Protein AF-A0A9E4EP56-F1 (afdb_monomer)

pLDDT: mean 74.59, std 18.23, range [31.84, 92.69]

Secondary structure (DSSP, 8-state):
------EEE-S---TTSTT-SS-EEE------SS--EEEEEEEEE-SS--SSS--TT-TTSHHHHT--HHHHHHS---HHHHHHHHHTT----HHHHHHHHHHHHS--HHHHTTTTS-EEEEEEEEEEEEETTEEEEEEEEEEESS---

Mean predicted aligned error: 12.32 Å

Solvent-accessible surface area (backbone atoms only — not comparable to full-atom values): 9372 Å² total; per-residue (Å²): 142,70,90,62,42,81,45,71,47,73,80,88,82,64,91,90,61,76,94,68,90,61,61,51,77,48,73,59,76,65,90,74,82,86,51,76,46,75,53,74,48,74,49,77,44,76,48,46,79,94,68,84,78,78,63,95,63,36,71,86,34,61,75,58,70,68,54,45,67,68,48,37,73,74,41,83,82,45,66,79,55,42,48,53,40,40,75,72,73,45,77,69,41,45,69,51,49,44,52,52,50,49,62,74,57,51,56,57,70,52,71,60,41,40,43,76,35,56,25,42,41,37,40,36,36,40,36,29,59,83,48,101,88,40,72,47,78,50,74,52,77,46,79,43,60,66,70,87,129

Structure (mmCIF, N/CA/C/O backbone):
data_AF-A0A9E4EP56-F1
#
_entry.id   AF-A0A9E4EP56-F1
#
loop_
_atom_site.group_PDB
_atom_site.id
_atom_site.type_symbol
_atom_site.label_atom_id
_atom_site.label_alt_id
_atom_site.label_comp_id
_atom_site.label_asym_id
_atom_site.label_entity_id
_atom_site.label_seq_id
_atom_site.pdbx_PDB_ins_code
_atom_site.Cartn_x
_atom_site.Cartn_y
_atom_site.Cartn_z
_atom_site.occupancy
_atom_site.B_iso_or_equiv
_atom_site.auth_seq_id
_atom_site.auth_comp_id
_atom_site.auth_asym_id
_atom_site.auth_atom_id
_atom_site.pdbx_PDB_model_num
ATOM 1 N N . SER A 1 1 ? -24.582 17.334 25.644 1.00 36.31 1 SER A N 1
ATOM 2 C CA . SER A 1 1 ? -24.321 17.441 24.200 1.00 36.31 1 SER A CA 1
ATOM 3 C C . SER A 1 1 ? -23.271 16.403 23.885 1.00 36.31 1 SER A C 1
ATOM 5 O O . SER A 1 1 ? -22.142 16.579 24.317 1.00 36.31 1 SER A O 1
ATOM 7 N N . ALA A 1 2 ? -23.679 15.251 23.358 1.00 35.38 2 ALA A N 1
ATOM 8 C CA . ALA A 1 2 ? -22.873 14.035 23.392 1.00 35.38 2 ALA A CA 1
ATOM 9 C C . ALA A 1 2 ? -22.907 13.380 22.013 1.00 35.38 2 ALA A C 1
ATOM 11 O O . ALA A 1 2 ? -23.951 12.901 21.569 1.00 35.38 2 ALA A O 1
ATOM 12 N N . ILE A 1 3 ? -21.770 13.444 21.324 1.00 31.84 3 ILE A N 1
ATOM 13 C CA . ILE A 1 3 ? -21.491 12.611 20.157 1.00 31.84 3 ILE A CA 1
ATOM 14 C C . ILE A 1 3 ? -21.524 11.168 20.657 1.00 31.84 3 ILE A C 1
ATOM 16 O O . ILE A 1 3 ? -20.898 10.847 21.661 1.00 31.84 3 ILE A O 1
ATOM 20 N N . GLN A 1 4 ? -22.331 10.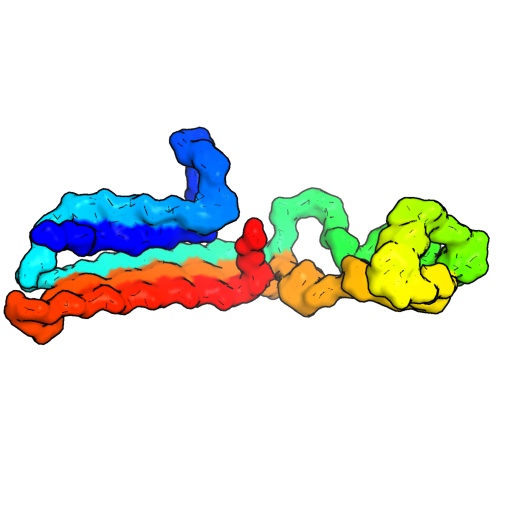342 20.010 1.00 47.00 4 GLN A N 1
ATOM 21 C CA . GLN A 1 4 ? -22.687 9.024 20.515 1.00 47.00 4 GLN A CA 1
ATOM 22 C C . GLN A 1 4 ? -21.838 7.902 19.911 1.00 47.00 4 GLN A C 1
ATOM 24 O O . GLN A 1 4 ? -21.507 6.951 20.606 1.00 47.00 4 GLN A O 1
ATOM 29 N N . GLU A 1 5 ? -21.522 7.981 18.624 1.00 41.25 5 GLU A N 1
ATOM 30 C CA . GLU A 1 5 ? -20.749 6.961 17.925 1.00 41.25 5 GLU A CA 1
ATOM 31 C C . GLU A 1 5 ? -20.082 7.628 16.722 1.00 41.25 5 GLU A C 1
ATOM 33 O O . GLU A 1 5 ? -20.711 8.425 16.022 1.00 41.25 5 GLU A O 1
ATOM 38 N N . MET A 1 6 ? -18.791 7.359 16.539 1.00 40.25 6 MET A N 1
ATOM 39 C CA . MET A 1 6 ? -18.032 7.704 15.343 1.00 40.25 6 MET A CA 1
ATOM 40 C C . MET A 1 6 ? -17.792 6.386 14.612 1.00 40.25 6 MET A C 1
ATOM 42 O O . MET A 1 6 ? -16.860 5.659 14.946 1.00 40.25 6 MET A O 1
ATOM 46 N N . GLU A 1 7 ? -18.654 6.043 13.656 1.00 41.47 7 GLU A N 1
ATOM 47 C CA . GLU A 1 7 ? -18.398 4.900 12.781 1.00 41.47 7 GLU A CA 1
ATOM 48 C C . GLU A 1 7 ? -17.527 5.389 11.624 1.00 41.47 7 GLU A C 1
ATOM 50 O O . GLU A 1 7 ? -17.990 6.147 10.771 1.00 41.47 7 GLU A O 1
ATOM 55 N N . VAL A 1 8 ? -16.249 5.002 11.635 1.00 43.06 8 VAL A N 1
ATOM 56 C CA . VAL A 1 8 ? -15.339 5.197 10.504 1.00 43.06 8 VAL A CA 1
ATOM 57 C C . VAL A 1 8 ? -15.476 3.973 9.617 1.00 43.06 8 VAL A C 1
ATOM 59 O O . VAL A 1 8 ? -14.801 2.965 9.810 1.00 43.06 8 VAL A O 1
ATOM 62 N N . LEU A 1 9 ? -16.366 4.051 8.634 1.00 44.44 9 LEU A N 1
ATOM 63 C CA . LEU A 1 9 ? -16.328 3.093 7.542 1.00 44.44 9 LEU A CA 1
ATOM 64 C C . LEU A 1 9 ? -15.059 3.404 6.735 1.00 44.44 9 LEU A C 1
ATOM 66 O O . LEU A 1 9 ? -14.769 4.565 6.460 1.00 44.44 9 LEU A O 1
ATOM 70 N N . SER A 1 10 ? -14.267 2.388 6.398 1.00 43.94 10 SER A N 1
ATOM 71 C CA . SER A 1 10 ? -13.002 2.550 5.656 1.00 43.94 10 SER A CA 1
ATOM 72 C C . SER A 1 10 ? -12.945 1.682 4.391 1.00 43.94 10 SER A C 1
ATOM 74 O O . SER A 1 10 ? -11.873 1.340 3.904 1.00 43.94 10 SER A O 1
ATOM 76 N N . GLY A 1 11 ? -14.119 1.284 3.870 1.00 37.12 11 GLY A N 1
ATOM 77 C CA . GLY A 1 11 ? -14.235 0.568 2.596 1.00 37.12 11 GLY A CA 1
ATOM 78 C C . GLY A 1 11 ? -15.546 -0.207 2.384 1.00 37.12 11 GLY A C 1
ATOM 79 O O . GLY A 1 11 ? -16.090 -0.826 3.311 1.00 37.12 11 GLY A O 1
ATOM 80 N N . GLY A 1 12 ? -16.007 -0.227 1.124 1.00 42.56 12 GLY A N 1
ATOM 81 C CA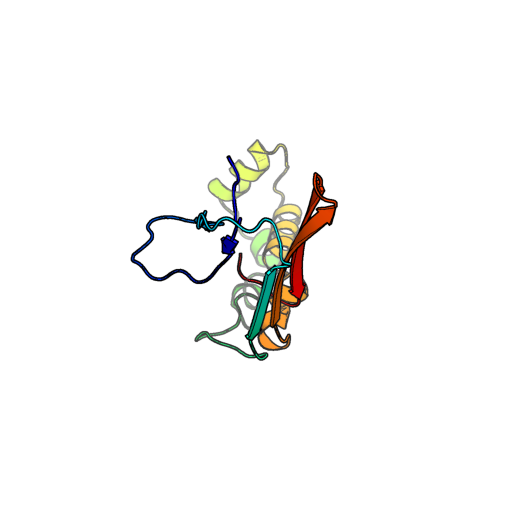 . GLY A 1 12 ? -17.153 -1.011 0.634 1.00 42.56 12 GLY A CA 1
ATOM 82 C C . GLY A 1 12 ? -18.491 -0.263 0.608 1.00 42.56 12 GLY A C 1
ATOM 83 O O . GLY A 1 12 ? -19.451 -0.737 1.211 1.00 42.56 12 GLY A O 1
ATOM 84 N N . TYR A 1 13 ? -18.560 0.882 -0.076 1.00 43.88 13 TYR A N 1
ATOM 85 C CA . TYR A 1 13 ? -19.778 1.695 -0.195 1.00 43.88 13 TYR A CA 1
ATOM 86 C C . TYR A 1 13 ? -20.586 1.360 -1.456 1.00 43.88 13 TYR A C 1
ATOM 88 O O . TYR A 1 13 ? -20.015 1.167 -2.528 1.00 43.88 13 TYR A O 1
ATOM 96 N N . ASN A 1 14 ? -21.917 1.317 -1.330 1.00 39.38 14 ASN A N 1
ATOM 97 C CA . ASN A 1 14 ? -22.845 1.307 -2.466 1.00 39.38 14 ASN A CA 1
ATOM 98 C C . ASN A 1 14 ? -23.022 2.730 -3.034 1.00 39.38 14 ASN A C 1
ATOM 100 O O . ASN A 1 14 ? -22.871 3.712 -2.308 1.00 39.38 14 ASN A O 1
ATOM 104 N N . ALA A 1 15 ? -23.370 2.823 -4.324 1.00 41.28 15 ALA A N 1
ATOM 105 C CA . ALA A 1 15 ? -23.376 4.031 -5.168 1.00 41.28 15 ALA A CA 1
ATOM 106 C C . ALA A 1 15 ? -24.301 5.197 -4.734 1.00 41.28 15 ALA A C 1
ATOM 108 O O . ALA A 1 15 ? -24.389 6.199 -5.438 1.00 41.28 15 ALA A O 1
ATOM 109 N N . GLU A 1 16 ? -24.971 5.102 -3.585 1.00 44.97 16 GLU A N 1
ATOM 110 C CA . GLU A 1 16 ? -25.815 6.166 -3.016 1.00 44.97 16 GLU A CA 1
ATOM 111 C C . GLU A 1 16 ? -25.007 7.217 -2.229 1.00 44.97 16 GLU A C 1
ATOM 113 O O . GLU A 1 16 ? -25.531 8.279 -1.896 1.00 44.97 16 GLU A O 1
ATOM 118 N N . TYR A 1 17 ? -23.716 6.965 -1.985 1.00 44.94 17 TYR A N 1
ATOM 119 C CA . TYR A 1 17 ? -22.805 7.873 -1.284 1.00 44.94 17 TYR A CA 1
ATOM 120 C C . TYR A 1 17 ? -21.673 8.299 -2.231 1.00 44.94 17 TYR A C 1
ATOM 122 O O . TYR A 1 17 ? -20.683 7.591 -2.403 1.00 44.94 17 TYR A O 1
ATOM 130 N N . GLY A 1 18 ? -21.852 9.430 -2.918 1.00 40.50 18 GLY A N 1
ATOM 131 C CA . GLY A 1 18 ? -20.888 9.951 -3.895 1.00 40.50 18 GLY A CA 1
ATOM 132 C C . GLY A 1 18 ? -19.483 10.214 -3.324 1.00 40.50 18 GLY A C 1
ATOM 133 O O . GLY A 1 18 ? -19.341 10.526 -2.149 1.00 40.50 18 GLY A O 1
ATOM 134 N N . GLN A 1 19 ? -18.465 10.079 -4.190 1.00 37.56 19 GLN A N 1
ATOM 135 C CA . GLN A 1 19 ? -17.039 10.459 -4.046 1.00 37.56 19 GLN A CA 1
ATOM 136 C C . GLN A 1 19 ? -16.418 10.460 -2.627 1.00 37.56 19 GLN A C 1
ATOM 138 O O . GLN A 1 19 ? -15.642 11.351 -2.286 1.00 37.56 19 GLN A O 1
ATOM 143 N N . ALA A 1 20 ? -16.691 9.451 -1.799 1.00 43.56 20 ALA A N 1
ATOM 144 C CA . ALA A 1 20 ? -15.936 9.220 -0.568 1.00 43.56 20 ALA A CA 1
ATOM 145 C C . ALA A 1 20 ? -14.752 8.287 -0.875 1.00 43.56 20 ALA A C 1
ATOM 147 O O . ALA A 1 20 ? -14.931 7.075 -0.977 1.00 43.56 20 ALA A O 1
ATOM 148 N N . ASN A 1 21 ? -13.556 8.856 -1.060 1.00 43.00 21 ASN A N 1
ATOM 149 C CA . ASN A 1 21 ? -12.352 8.103 -1.437 1.00 43.00 21 ASN A CA 1
ATOM 150 C C . ASN A 1 21 ? -11.598 7.459 -0.259 1.00 43.00 21 ASN A C 1
ATOM 152 O O . ASN A 1 21 ? -10.661 6.730 -0.530 1.00 43.00 21 ASN A O 1
ATOM 156 N N . ASP A 1 22 ? -11.983 7.674 1.010 1.00 43.88 22 ASP A N 1
ATOM 157 C CA . ASP A 1 22 ? -11.244 7.065 2.138 1.00 43.88 22 ASP A CA 1
ATOM 158 C C . ASP A 1 22 ? -12.100 6.709 3.368 1.00 43.88 22 ASP A C 1
ATOM 160 O O . ASP A 1 22 ? -12.025 5.586 3.868 1.00 43.88 22 ASP A O 1
ATOM 164 N N . ALA A 1 23 ? -12.971 7.602 3.860 1.00 37.44 23 ALA A N 1
ATOM 165 C CA . ALA A 1 23 ? -13.809 7.296 5.024 1.00 37.44 23 ALA A CA 1
ATOM 166 C C . ALA A 1 23 ? -15.133 8.071 5.062 1.00 37.44 23 ALA A C 1
ATOM 168 O O . ALA A 1 23 ? -15.171 9.265 4.768 1.00 37.44 23 ALA A O 1
ATOM 169 N N . ILE A 1 24 ? -16.211 7.402 5.480 1.00 44.28 24 ILE A N 1
ATOM 170 C CA . ILE A 1 24 ? -17.476 8.048 5.858 1.00 44.28 24 ILE A CA 1
ATOM 171 C C . ILE A 1 24 ? -17.561 8.022 7.381 1.00 44.28 24 ILE A C 1
ATOM 173 O O . ILE A 1 24 ? -17.500 6.950 7.979 1.00 44.28 24 ILE A O 1
ATOM 177 N N . ILE A 1 25 ? -17.713 9.201 7.990 1.00 45.59 25 ILE A N 1
ATOM 178 C CA . ILE A 1 25 ? -17.984 9.353 9.421 1.00 45.59 25 ILE A CA 1
ATOM 179 C C . ILE A 1 25 ? -19.501 9.410 9.596 1.00 45.59 25 ILE A C 1
ATOM 181 O O . ILE A 1 25 ? -20.121 10.431 9.295 1.00 45.59 25 ILE A O 1
ATOM 185 N N . ASN A 1 26 ? -20.109 8.326 10.075 1.00 45.72 26 ASN A N 1
ATOM 186 C CA . ASN A 1 26 ? -21.525 8.333 10.437 1.00 45.72 26 ASN A CA 1
ATOM 187 C C . ASN A 1 26 ? -21.671 8.685 11.925 1.00 45.72 26 ASN A C 1
ATOM 189 O O . ASN A 1 26 ? -21.139 7.981 12.783 1.00 45.72 26 ASN A O 1
ATOM 193 N N . ILE A 1 27 ? -22.373 9.783 12.231 1.00 43.78 27 ILE A N 1
ATOM 194 C CA . ILE A 1 27 ? -22.648 10.225 13.607 1.00 43.78 27 ILE A CA 1
ATOM 195 C C . ILE A 1 27 ? -24.109 9.905 13.928 1.00 43.78 27 ILE A C 1
ATOM 197 O O . ILE A 1 27 ? -25.004 10.717 13.692 1.00 43.78 27 ILE A O 1
ATOM 201 N N . VAL A 1 28 ? -24.370 8.719 14.477 1.00 45.16 28 VAL A N 1
ATOM 202 C CA . VAL A 1 28 ? -25.720 8.333 14.921 1.00 45.16 28 VAL A CA 1
ATOM 203 C C . VAL A 1 28 ? -25.896 8.727 16.384 1.00 45.16 28 VAL A C 1
ATOM 205 O O . VAL A 1 28 ? -25.317 8.100 17.259 1.00 45.16 28 VAL A O 1
ATOM 208 N N . THR A 1 29 ? -26.695 9.757 16.680 1.00 40.78 29 THR A N 1
ATOM 209 C CA . THR A 1 29 ? -26.957 10.229 18.056 1.00 40.78 29 THR A CA 1
ATOM 210 C C . THR A 1 29 ? -27.966 9.332 18.799 1.00 40.78 29 THR A C 1
ATOM 212 O O . THR A 1 29 ? -28.963 8.883 18.244 1.00 40.78 29 THR A O 1
ATOM 215 N N . ARG A 1 30 ? -27.669 9.006 20.062 1.00 49.41 30 ARG A N 1
ATOM 216 C CA . ARG A 1 30 ? -28.180 7.830 20.800 1.00 49.41 30 ARG A CA 1
ATOM 217 C C . ARG A 1 30 ? -28.339 7.798 22.338 1.00 49.41 30 ARG A C 1
ATOM 219 O O . ARG A 1 30 ? -28.260 6.709 22.874 1.00 49.41 30 ARG A O 1
ATOM 226 N N . SER A 1 31 ? -28.325 8.911 23.078 1.00 48.69 31 SER A N 1
ATOM 227 C CA . SER A 1 31 ? -27.994 9.008 24.535 1.00 48.69 31 SER A CA 1
ATOM 228 C C . SER A 1 31 ? -27.629 7.708 25.312 1.00 48.69 31 SER A C 1
ATOM 230 O O . SER A 1 31 ? -28.512 6.995 25.796 1.00 48.69 31 SER A O 1
ATOM 232 N N . ALA A 1 32 ? -26.337 7.421 25.499 1.00 49.78 32 ALA A N 1
ATOM 233 C CA . ALA A 1 32 ? -25.846 6.306 26.320 1.00 49.78 32 ALA A CA 1
ATOM 234 C C . ALA A 1 32 ? -25.105 6.822 27.558 1.00 49.78 32 ALA A C 1
ATOM 236 O O . ALA A 1 32 ? -23.912 7.080 27.495 1.00 49.78 32 ALA A O 1
ATOM 237 N N . ARG A 1 33 ? -25.811 7.011 28.679 1.00 55.47 33 ARG A N 1
ATOM 238 C CA . ARG A 1 33 ? -25.166 7.427 29.939 1.00 55.47 33 ARG A CA 1
ATOM 239 C C . ARG A 1 33 ? -24.852 6.278 30.897 1.00 55.47 33 ARG A C 1
ATOM 241 O O . ARG A 1 33 ? -24.018 6.447 31.773 1.00 55.47 33 ARG A O 1
ATOM 248 N N . ASP A 1 34 ? -25.466 5.110 30.696 1.00 66.94 34 ASP A N 1
ATOM 249 C CA . ASP A 1 34 ? -25.506 4.081 31.746 1.00 66.94 34 ASP A CA 1
ATOM 250 C C . ASP A 1 34 ? -24.962 2.709 31.313 1.00 66.94 34 ASP A C 1
ATOM 252 O O . ASP A 1 34 ? -25.034 1.752 32.084 1.00 66.94 34 ASP A O 1
ATOM 256 N N . ARG A 1 35 ? -24.485 2.547 30.069 1.00 77.00 35 ARG A N 1
ATOM 257 C CA . ARG A 1 35 ? -24.125 1.226 29.522 1.00 77.00 35 ARG A CA 1
ATOM 258 C C . ARG A 1 35 ? -22.940 1.285 28.565 1.00 77.00 35 ARG A C 1
ATOM 260 O O . ARG A 1 35 ? -22.731 2.285 27.886 1.00 77.00 35 ARG A O 1
ATOM 267 N N . TRP A 1 36 ? -22.207 0.177 28.501 1.00 81.94 36 TRP A N 1
ATOM 268 C CA . TRP A 1 36 ? -21.177 -0.059 27.496 1.00 81.94 36 TRP A CA 1
ATOM 269 C C . TRP A 1 36 ? -21.793 -0.485 26.161 1.00 81.94 36 TRP A C 1
ATOM 271 O O . TRP A 1 36 ? -22.760 -1.248 26.115 1.00 81.94 36 TRP A O 1
ATOM 281 N N . HIS A 1 37 ? -21.181 -0.018 25.083 1.00 80.44 37 HIS A N 1
ATOM 282 C CA . HIS A 1 37 ? -21.500 -0.294 23.693 1.00 80.44 37 HIS A CA 1
ATOM 283 C C . HIS A 1 37 ? -20.255 -0.819 23.000 1.00 80.44 37 HIS A C 1
ATOM 285 O O . HIS A 1 37 ? -19.156 -0.331 23.245 1.00 80.44 37 HIS A O 1
ATOM 291 N N . TRP A 1 38 ? -20.423 -1.804 22.128 1.00 78.38 38 TRP A N 1
ATOM 292 C CA . TRP A 1 38 ? -19.330 -2.323 21.327 1.00 78.38 38 TRP A CA 1
ATOM 293 C C . TRP A 1 38 ? -19.817 -2.639 19.921 1.00 78.38 38 TRP A C 1
ATOM 295 O O . TRP A 1 38 ? -20.974 -3.015 19.721 1.00 78.38 38 TRP A O 1
ATOM 305 N N . ASN A 1 39 ? -18.912 -2.511 18.963 1.00 74.69 39 ASN A N 1
ATOM 306 C CA . ASN A 1 39 ? -19.079 -3.025 17.617 1.00 74.69 39 ASN A CA 1
ATOM 307 C C . ASN A 1 39 ? -17.803 -3.765 17.210 1.00 74.69 39 ASN A C 1
ATOM 309 O O . ASN A 1 39 ? -16.702 -3.473 17.681 1.00 74.69 39 ASN A O 1
ATOM 313 N N . ALA A 1 40 ? -17.974 -4.777 16.372 1.00 81.06 40 ALA A N 1
ATOM 314 C CA . ALA A 1 40 ? -16.876 -5.498 15.763 1.00 81.06 40 ALA A CA 1
ATOM 315 C C . ALA A 1 40 ? -17.320 -5.979 14.390 1.00 81.06 40 ALA A C 1
ATOM 317 O O . ALA A 1 40 ? -18.450 -6.437 14.205 1.00 81.06 40 ALA A O 1
ATOM 318 N N . LYS A 1 41 ? -16.413 -5.899 13.430 1.00 80.94 41 LYS A N 1
ATOM 319 C CA . LYS A 1 41 ? -16.631 -6.345 12.068 1.00 80.94 41 LYS A CA 1
ATOM 320 C C . LYS A 1 41 ? -15.345 -6.942 11.552 1.00 80.94 41 LYS A C 1
ATOM 322 O O . LYS A 1 41 ? -14.263 -6.391 11.731 1.00 80.94 41 LYS A O 1
ATOM 327 N N . THR A 1 42 ? -15.481 -8.081 10.895 1.00 83.19 42 THR A N 1
ATOM 328 C CA . THR A 1 42 ? -14.366 -8.760 10.256 1.00 83.19 42 THR A CA 1
ATOM 329 C C . THR A 1 42 ? -14.712 -9.075 8.814 1.00 83.19 42 THR A C 1
ATOM 331 O O . THR A 1 42 ? -15.867 -9.350 8.480 1.00 83.19 42 THR A O 1
ATOM 334 N N . ARG A 1 43 ? -13.709 -9.000 7.949 1.00 83.00 43 ARG A N 1
ATOM 335 C CA . ARG A 1 43 ? -13.783 -9.418 6.556 1.00 83.00 43 ARG A CA 1
ATOM 336 C C . ARG A 1 43 ? -12.581 -10.301 6.275 1.00 83.00 43 ARG A C 1
ATOM 338 O O . ARG A 1 43 ? -11.462 -9.966 6.658 1.00 83.00 43 ARG A O 1
ATOM 345 N N . MET A 1 44 ? -12.828 -11.406 5.585 1.00 85.56 44 MET A N 1
ATOM 346 C CA . MET A 1 44 ? -11.774 -12.222 5.003 1.00 85.56 44 MET A CA 1
ATOM 347 C C . MET A 1 44 ? -11.918 -12.234 3.489 1.00 85.56 44 MET A C 1
ATOM 349 O O . MET A 1 44 ? -13.030 -12.305 2.956 1.00 85.56 44 MET A O 1
ATOM 353 N N . ARG A 1 45 ? -10.788 -12.198 2.799 1.00 84.25 45 ARG A N 1
ATOM 354 C CA . ARG A 1 45 ? -10.713 -12.542 1.388 1.00 84.25 45 ARG A CA 1
ATOM 355 C C . ARG A 1 45 ? -9.772 -13.731 1.259 1.00 84.25 45 ARG A C 1
ATOM 357 O O . ARG A 1 45 ? -8.581 -13.567 1.528 1.00 84.25 45 ARG A O 1
ATOM 364 N N . PRO A 1 46 ? -10.278 -14.904 0.849 1.00 88.56 46 PRO A N 1
ATOM 365 C CA . PRO A 1 46 ? -9.419 -16.044 0.586 1.00 88.56 46 PRO A CA 1
ATOM 366 C C . PRO A 1 46 ? -8.369 -15.693 -0.461 1.00 88.56 46 PRO A C 1
ATOM 368 O O . PRO A 1 46 ? -8.648 -14.930 -1.398 1.00 88.56 46 PRO A O 1
ATOM 371 N N . ARG A 1 47 ? -7.188 -16.290 -0.331 1.00 89.06 47 ARG A N 1
ATOM 372 C CA . ARG A 1 47 ? -6.169 -16.259 -1.375 1.00 89.06 47 ARG A CA 1
ATOM 373 C C . ARG A 1 47 ? -6.781 -16.650 -2.720 1.00 89.06 47 ARG A C 1
ATOM 375 O O . ARG A 1 47 ? -7.606 -17.563 -2.815 1.00 89.06 47 ARG A O 1
ATOM 382 N N . GLY A 1 48 ? -6.412 -15.925 -3.761 1.00 84.88 48 GLY A N 1
ATOM 383 C CA . GLY A 1 48 ? -6.856 -16.239 -5.103 1.00 84.88 48 GLY A CA 1
ATOM 384 C C . GLY A 1 48 ? -6.709 -15.086 -6.073 1.00 84.88 48 GLY A C 1
ATOM 385 O O . GLY A 1 48 ? -6.508 -13.921 -5.722 1.00 84.88 48 GLY A O 1
ATOM 386 N N . LYS A 1 49 ? -6.858 -15.433 -7.344 1.00 86.12 49 LYS A N 1
ATOM 387 C CA . LYS A 1 49 ? -6.835 -14.492 -8.449 1.00 86.12 49 LYS A CA 1
ATOM 388 C C . LYS A 1 49 ? -8.260 -14.138 -8.852 1.00 86.12 49 LYS A C 1
ATOM 390 O O . LYS A 1 49 ? -9.007 -14.981 -9.333 1.00 86.12 49 LYS A O 1
ATOM 395 N N . TYR A 1 50 ? -8.613 -12.872 -8.669 1.00 84.75 50 TYR A N 1
ATOM 396 C CA . TYR A 1 50 ? -9.968 -12.352 -8.887 1.00 84.75 50 TYR A CA 1
ATOM 397 C C . TYR A 1 50 ? -10.060 -11.436 -10.112 1.00 84.75 50 TYR A C 1
ATOM 399 O O . TYR A 1 50 ? -10.920 -10.562 -10.184 1.00 84.75 50 TYR A O 1
ATOM 407 N N . HIS A 1 51 ? -9.132 -11.600 -11.048 1.00 85.38 51 HIS A N 1
ATOM 408 C CA . HIS A 1 51 ? -9.093 -10.878 -12.310 1.00 85.38 51 HIS A CA 1
ATOM 409 C C . HIS A 1 51 ? -8.714 -11.830 -13.443 1.00 85.38 51 HIS A C 1
ATOM 411 O O . HIS A 1 51 ? -8.227 -12.943 -13.216 1.00 85.38 51 HIS A O 1
ATOM 417 N N . TRP A 1 52 ? -8.991 -11.396 -14.667 1.00 85.88 52 TRP A N 1
ATOM 418 C CA . TRP A 1 52 ? -8.617 -12.118 -15.875 1.00 85.88 52 TRP A CA 1
ATOM 419 C C . TRP A 1 52 ? -7.264 -11.634 -16.393 1.00 85.88 52 TRP A C 1
ATOM 421 O O . TRP A 1 52 ? -6.920 -10.466 -16.247 1.00 85.88 52 TRP A O 1
ATOM 431 N N . GLY A 1 53 ? -6.523 -12.523 -17.054 1.00 86.44 53 GLY A N 1
ATOM 432 C CA . GLY A 1 53 ? -5.174 -12.214 -17.546 1.00 86.44 53 GLY A CA 1
ATOM 433 C C . GLY A 1 53 ? -4.106 -12.396 -16.471 1.00 86.44 53 GLY A C 1
ATOM 434 O O . GLY A 1 53 ? -4.420 -12.767 -15.351 1.00 86.44 53 GLY A O 1
ATOM 435 N N . ARG A 1 54 ? -2.822 -12.267 -16.807 1.00 86.50 54 ARG A N 1
ATOM 436 C CA . ARG A 1 54 ? -1.702 -12.514 -15.875 1.00 86.50 54 ARG A CA 1
ATOM 437 C C . ARG A 1 54 ? -1.642 -11.465 -14.754 1.00 86.50 54 ARG A C 1
ATOM 439 O O . ARG A 1 54 ? -2.237 -10.401 -14.864 1.00 86.50 54 ARG A O 1
ATOM 446 N N . ASN A 1 55 ? -0.945 -11.782 -13.658 1.00 82.56 55 ASN A N 1
ATOM 447 C CA . ASN A 1 55 ? -0.548 -10.751 -12.690 1.00 82.56 55 ASN A CA 1
ATOM 448 C C . ASN A 1 55 ? 0.291 -9.695 -13.433 1.00 82.56 55 ASN A C 1
ATOM 450 O O . ASN A 1 55 ? 1.076 -10.083 -14.293 1.00 82.56 55 ASN A O 1
ATOM 454 N N . ILE A 1 56 ? 0.145 -8.404 -13.122 1.00 80.19 56 ILE A N 1
ATOM 455 C CA . ILE A 1 56 ? 0.973 -7.334 -13.705 1.00 80.19 56 ILE A CA 1
ATOM 456 C C . ILE A 1 56 ? 2.470 -7.556 -13.434 1.00 80.19 56 ILE A C 1
ATOM 458 O O . ILE A 1 56 ? 3.297 -7.229 -14.274 1.00 80.19 56 ILE A O 1
ATOM 462 N N . TYR A 1 57 ? 2.794 -8.228 -12.329 1.00 82.88 57 TYR A N 1
ATOM 463 C CA . TYR A 1 57 ? 4.157 -8.592 -11.935 1.00 82.88 57 TYR A CA 1
ATOM 464 C C . TYR A 1 57 ? 4.568 -10.014 -12.345 1.00 82.88 57 TYR A C 1
ATOM 466 O O . TYR A 1 57 ? 5.458 -10.616 -11.753 1.00 82.88 57 TYR A O 1
ATOM 474 N N . SER A 1 58 ? 3.855 -10.621 -13.291 1.00 84.94 58 SER A N 1
ATOM 475 C CA . SER A 1 58 ? 4.197 -11.954 -13.780 1.00 84.94 58 SER A CA 1
ATOM 476 C C . SER A 1 58 ? 5.477 -11.899 -14.614 1.00 84.94 58 SER A C 1
ATOM 478 O O . SER A 1 58 ? 5.527 -11.175 -15.604 1.00 84.94 58 SER A O 1
ATOM 480 N N . GLU A 1 59 ? 6.443 -12.768 -14.311 1.00 84.81 59 GLU A N 1
ATOM 481 C CA . GLU A 1 59 ? 7.689 -12.929 -15.087 1.00 84.81 59 GLU A CA 1
ATOM 482 C C . GLU A 1 59 ? 7.443 -13.321 -16.558 1.00 84.81 59 GLU A C 1
ATOM 484 O O . GLU A 1 59 ? 8.297 -13.152 -17.421 1.00 84.81 59 GLU A O 1
ATOM 489 N N . GLU A 1 60 ? 6.252 -13.831 -16.883 1.00 88.06 60 GLU A N 1
ATOM 490 C CA . GLU A 1 60 ? 5.842 -14.111 -18.267 1.00 88.06 60 GLU A CA 1
ATOM 491 C C . GLU A 1 60 ? 5.374 -12.872 -19.056 1.00 88.06 60 GLU A C 1
ATOM 493 O O . GLU A 1 60 ? 4.991 -12.995 -20.226 1.00 88.06 60 GLU A O 1
ATOM 498 N N . ASN A 1 61 ? 5.314 -11.694 -18.432 1.00 87.94 61 ASN A N 1
ATOM 499 C CA . ASN A 1 61 ? 4.854 -10.478 -19.093 1.00 87.94 61 ASN A CA 1
ATOM 500 C C . ASN A 1 61 ? 5.930 -9.896 -20.028 1.00 87.94 61 ASN A C 1
ATOM 502 O O . ASN A 1 61 ? 7.111 -10.249 -19.967 1.00 87.94 61 ASN A O 1
ATOM 506 N N . ILE A 1 62 ? 5.525 -9.013 -20.943 1.00 86.19 62 ILE A N 1
ATOM 507 C CA . ILE A 1 62 ? 6.438 -8.385 -21.922 1.00 86.19 62 ILE A CA 1
ATOM 508 C C . ILE A 1 62 ? 7.530 -7.594 -21.196 1.00 86.19 62 ILE A C 1
ATOM 510 O O . ILE A 1 62 ? 8.689 -7.586 -21.612 1.00 86.19 62 ILE A O 1
ATOM 514 N N . GLU A 1 63 ? 7.148 -7.011 -20.070 1.00 84.50 63 GLU A N 1
ATOM 515 C CA . GLU A 1 63 ? 7.959 -6.224 -19.166 1.00 84.50 63 GLU A CA 1
ATOM 516 C C . GLU A 1 63 ? 9.180 -6.997 -18.647 1.00 84.50 63 GLU A C 1
ATOM 518 O O . GLU A 1 63 ? 10.237 -6.405 -18.445 1.00 84.50 63 GLU A O 1
ATOM 523 N N . HIS A 1 64 ? 9.057 -8.317 -18.500 1.00 82.50 64 HIS A N 1
ATOM 524 C CA . HIS A 1 64 ? 10.115 -9.201 -18.005 1.00 82.50 64 HIS A CA 1
ATOM 525 C C . HIS A 1 64 ? 10.775 -10.016 -19.129 1.00 82.50 64 HIS A C 1
ATOM 527 O O . HIS A 1 64 ? 11.938 -10.401 -19.039 1.00 82.50 64 HIS A O 1
ATOM 533 N N . THR A 1 65 ? 10.050 -10.274 -20.224 1.00 85.06 65 THR A N 1
ATOM 534 C CA . THR A 1 65 ? 10.512 -11.172 -21.300 1.00 85.06 65 THR A CA 1
ATOM 535 C C . THR A 1 65 ? 11.110 -10.465 -22.514 1.00 85.06 65 THR A C 1
ATOM 537 O O . THR A 1 65 ? 11.842 -11.092 -23.284 1.00 85.06 65 THR A O 1
ATOM 540 N N . LYS A 1 66 ? 10.775 -9.192 -22.749 1.00 84.62 66 LYS A N 1
ATOM 541 C CA . LYS A 1 66 ? 11.203 -8.432 -23.940 1.00 84.62 66 LYS A CA 1
ATOM 542 C C . LYS A 1 66 ? 11.981 -7.178 -23.585 1.00 84.62 66 LYS A C 1
ATOM 544 O O . LYS A 1 66 ? 12.913 -6.827 -24.307 1.00 84.62 66 LYS A O 1
ATOM 549 N N . ILE A 1 67 ? 11.618 -6.528 -22.486 1.00 87.06 67 ILE A N 1
ATOM 550 C CA . ILE A 1 67 ? 12.316 -5.345 -22.002 1.00 87.06 67 ILE A CA 1
ATOM 551 C C . ILE A 1 67 ? 13.506 -5.812 -21.161 1.00 87.06 67 ILE A C 1
ATOM 553 O O . ILE A 1 67 ? 13.360 -6.319 -20.057 1.00 87.06 67 ILE A O 1
ATOM 557 N N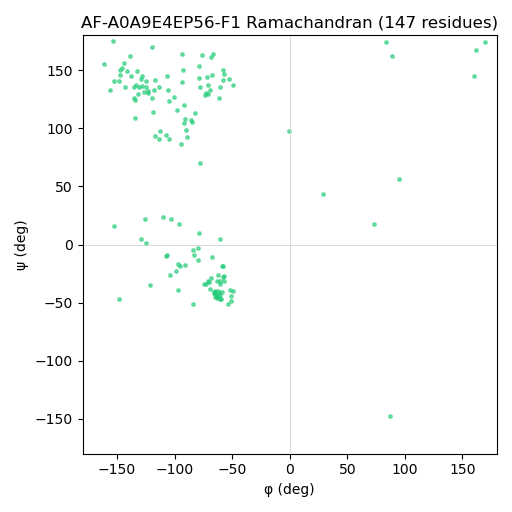 . THR A 1 68 ? 14.701 -5.692 -21.730 1.00 87.81 68 THR A N 1
ATOM 558 C CA . THR A 1 68 ? 15.965 -6.109 -21.103 1.00 87.81 68 THR A CA 1
ATOM 559 C C . THR A 1 68 ? 16.889 -4.911 -20.967 1.00 87.81 68 THR A C 1
ATOM 561 O O . THR A 1 68 ? 16.654 -3.884 -21.596 1.00 87.81 68 THR A O 1
ATOM 564 N N . LYS A 1 69 ? 18.006 -5.039 -20.247 1.00 87.94 69 LYS A N 1
ATOM 565 C CA . LYS A 1 69 ? 19.023 -3.978 -20.218 1.00 87.94 69 LYS A CA 1
ATOM 566 C C . LYS A 1 69 ? 19.450 -3.527 -21.628 1.00 87.94 69 LYS A C 1
ATOM 568 O O . LYS A 1 69 ? 19.571 -2.334 -21.887 1.00 87.94 69 LYS A O 1
ATOM 573 N N . ALA A 1 70 ? 19.576 -4.465 -22.571 1.00 90.00 70 ALA A N 1
ATOM 574 C CA . ALA A 1 70 ? 19.914 -4.153 -23.960 1.00 90.00 70 ALA A CA 1
ATOM 575 C C . ALA A 1 70 ? 18.864 -3.266 -24.656 1.00 90.00 70 ALA A C 1
ATOM 577 O O . ALA A 1 70 ? 19.204 -2.539 -25.584 1.00 90.00 70 ALA A O 1
ATOM 578 N N . TYR A 1 71 ? 17.598 -3.301 -24.231 1.00 88.00 71 TYR A N 1
ATOM 579 C CA . TYR A 1 71 ? 16.586 -2.372 -24.730 1.00 88.00 71 TYR A CA 1
ATOM 580 C C . TYR A 1 71 ? 16.946 -0.925 -24.365 1.00 88.00 71 TYR A C 1
ATOM 582 O O . TYR A 1 71 ? 16.946 -0.077 -25.249 1.00 88.00 71 TYR A O 1
ATOM 590 N N . PHE A 1 72 ? 17.339 -0.659 -23.118 1.00 89.12 72 PHE A N 1
ATOM 591 C CA . PHE A 1 72 ? 17.738 0.678 -22.654 1.00 89.12 72 PHE A CA 1
ATOM 592 C C . PHE A 1 72 ? 19.085 1.130 -23.225 1.00 89.12 72 PHE A C 1
ATOM 594 O O . PHE A 1 72 ? 19.278 2.313 -23.484 1.00 89.12 72 PHE A O 1
ATOM 601 N N . ASP A 1 73 ? 20.000 0.190 -23.481 1.00 89.81 73 ASP A N 1
ATOM 602 C CA . ASP A 1 73 ? 21.292 0.506 -24.102 1.00 89.81 73 ASP A CA 1
ATOM 603 C C . ASP A 1 73 ? 21.141 0.945 -25.571 1.00 89.81 73 ASP A C 1
ATOM 605 O O . ASP A 1 73 ? 21.959 1.716 -26.069 1.00 89.81 73 ASP A O 1
ATOM 609 N N . ASN A 1 74 ? 20.105 0.459 -26.265 1.00 89.38 74 ASN A N 1
ATOM 610 C CA . ASN A 1 74 ? 19.907 0.685 -27.701 1.00 89.38 74 ASN A CA 1
ATOM 611 C C . ASN A 1 74 ? 18.769 1.657 -28.040 1.00 89.38 74 ASN A C 1
ATOM 613 O O . ASN A 1 74 ? 18.623 2.021 -29.206 1.00 89.38 74 ASN A O 1
ATOM 617 N N . ASN A 1 75 ? 17.946 2.050 -27.067 1.00 83.31 75 ASN A N 1
ATOM 618 C CA . ASN A 1 75 ? 16.796 2.919 -27.292 1.00 83.31 75 ASN A CA 1
ATOM 619 C C . ASN A 1 75 ? 16.825 4.095 -26.324 1.00 83.31 75 ASN A C 1
ATOM 621 O O . ASN A 1 75 ? 17.035 3.928 -25.124 1.00 83.31 75 ASN A O 1
ATOM 625 N N . ASP A 1 76 ? 16.538 5.281 -26.852 1.00 79.88 76 ASP A N 1
ATOM 626 C CA . ASP A 1 76 ? 16.209 6.425 -26.017 1.00 79.88 76 ASP A CA 1
ATOM 627 C C . ASP A 1 76 ? 14.802 6.224 -25.426 1.00 79.88 76 ASP A C 1
ATOM 629 O O . ASP A 1 76 ? 13.852 5.915 -26.148 1.00 79.88 76 ASP A O 1
ATOM 633 N N . MET A 1 77 ? 14.666 6.402 -24.110 1.00 79.81 77 MET A N 1
ATOM 634 C CA . MET A 1 77 ? 13.377 6.350 -23.411 1.00 79.81 77 MET A CA 1
ATOM 635 C C . MET A 1 77 ? 12.446 7.511 -23.780 1.00 79.81 77 MET A C 1
ATOM 637 O O . MET A 1 77 ? 11.256 7.478 -23.461 1.00 79.81 77 MET A O 1
ATOM 641 N N . GLY A 1 78 ? 12.978 8.505 -24.492 1.00 73.62 78 GLY A N 1
ATOM 642 C CA . GLY A 1 78 ? 12.240 9.639 -25.011 1.00 73.62 78 GLY A CA 1
ATOM 643 C C . GLY A 1 78 ? 12.175 10.797 -24.021 1.00 73.62 78 GLY A C 1
ATOM 644 O O . GLY A 1 78 ? 12.380 10.643 -22.813 1.00 73.62 78 GLY A O 1
ATOM 645 N N . ALA A 1 79 ? 11.854 11.969 -24.571 1.00 71.12 79 ALA A N 1
ATOM 646 C CA . ALA A 1 79 ? 11.806 13.242 -23.858 1.00 71.12 79 ALA A CA 1
ATOM 647 C C . ALA A 1 79 ? 10.954 13.157 -22.579 1.00 71.12 79 ALA A C 1
ATOM 649 O O . ALA A 1 79 ? 11.442 13.453 -21.504 1.00 71.12 79 ALA A O 1
ATOM 650 N N . SER A 1 80 ? 9.735 12.604 -22.624 1.00 79.06 80 SER A N 1
ATOM 651 C CA . SER A 1 80 ? 8.861 12.566 -21.438 1.00 79.06 80 SER A CA 1
ATOM 652 C C . SER A 1 80 ? 9.428 11.793 -20.238 1.00 79.06 80 SER A C 1
ATOM 654 O O . SER A 1 80 ? 9.114 12.132 -19.102 1.00 79.06 80 SER A O 1
ATOM 656 N N . TRP A 1 81 ? 10.231 10.748 -20.466 1.00 83.69 81 TRP 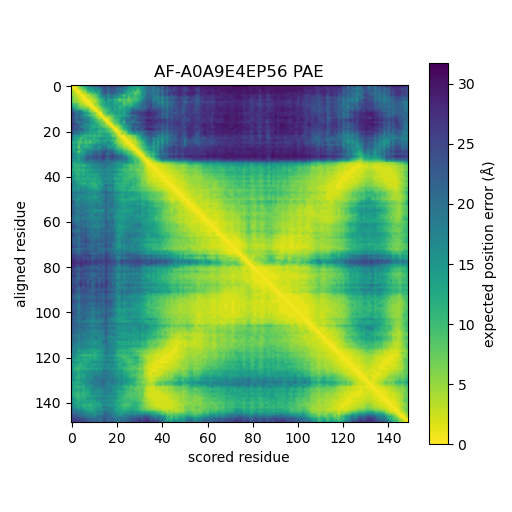A N 1
ATOM 657 C CA . TRP A 1 81 ? 10.845 9.974 -19.384 1.00 83.69 81 TRP A CA 1
ATOM 658 C C . TRP A 1 81 ? 12.140 10.630 -18.898 1.00 83.69 81 TRP A C 1
ATOM 660 O O . TRP A 1 81 ? 12.311 10.856 -17.700 1.00 83.69 81 TRP A O 1
ATOM 670 N N . ASN A 1 82 ? 13.051 10.953 -19.819 1.00 87.44 82 ASN A N 1
ATOM 671 C CA . ASN A 1 82 ? 14.344 11.534 -19.460 1.00 87.44 82 ASN A CA 1
ATOM 672 C C . ASN A 1 82 ? 14.198 12.963 -18.914 1.00 87.44 82 ASN A C 1
ATOM 674 O O . ASN A 1 82 ? 14.883 13.313 -17.953 1.00 87.44 82 ASN A O 1
ATOM 678 N N . ASP A 1 83 ? 13.292 13.772 -19.467 1.00 89.44 83 ASP A N 1
ATOM 679 C CA . ASP A 1 83 ? 13.052 15.146 -19.015 1.00 89.44 83 ASP A CA 1
ATOM 680 C C . ASP A 1 83 ? 12.491 15.148 -17.594 1.00 89.44 83 ASP A C 1
ATOM 682 O O . ASP A 1 83 ? 13.000 15.882 -16.753 1.00 89.44 83 ASP A O 1
ATOM 686 N N . TYR A 1 84 ? 11.542 14.253 -17.281 1.00 89.25 84 TYR A N 1
ATOM 687 C CA . TYR A 1 84 ? 11.014 14.107 -15.922 1.00 89.25 84 TYR A CA 1
ATOM 688 C C . TYR A 1 84 ? 12.141 13.882 -14.908 1.00 89.25 84 TYR A C 1
ATOM 690 O O . TYR A 1 84 ? 12.245 14.597 -13.913 1.00 89.25 84 TYR A O 1
ATOM 698 N N . TRP A 1 85 ? 13.032 12.922 -15.167 1.00 88.44 85 TRP A N 1
ATOM 699 C CA . TRP A 1 85 ? 14.126 12.625 -14.242 1.00 88.44 85 TRP A CA 1
ATOM 700 C C . TRP A 1 85 ? 15.187 13.730 -14.203 1.00 88.44 85 TRP A C 1
ATOM 702 O O . TRP A 1 85 ? 15.742 13.998 -13.137 1.00 88.44 85 TRP A O 1
ATOM 712 N N . THR A 1 86 ? 15.416 14.4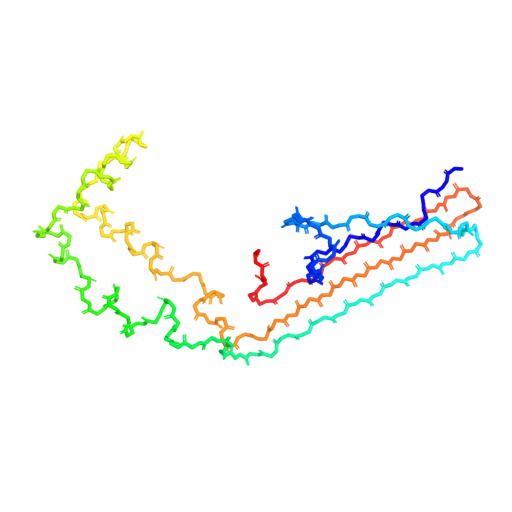23 -15.318 1.00 91.06 86 THR A N 1
ATOM 713 C CA . THR A 1 86 ? 16.310 15.589 -15.376 1.00 91.06 86 THR A CA 1
ATOM 714 C C . THR A 1 86 ? 15.766 16.757 -14.548 1.00 91.06 86 THR A C 1
ATOM 716 O O . THR A 1 86 ? 16.518 17.378 -13.797 1.00 91.06 86 THR A O 1
ATOM 719 N N . GLU A 1 87 ? 14.457 17.020 -14.599 1.00 92.62 87 GLU A N 1
ATOM 720 C CA . GLU A 1 87 ? 13.780 18.019 -13.756 1.00 92.62 87 GLU A CA 1
ATOM 721 C C . GLU A 1 87 ? 13.867 17.673 -12.261 1.00 92.62 87 GLU A C 1
ATOM 723 O O . GLU A 1 87 ? 13.969 18.569 -11.424 1.00 92.62 87 GLU A O 1
ATOM 728 N N . GLN A 1 88 ? 13.910 16.380 -11.915 1.00 90.38 88 GLN A N 1
ATOM 729 C CA . GLN A 1 88 ? 14.188 15.904 -10.551 1.00 90.38 88 GLN A CA 1
ATOM 730 C C . GLN A 1 88 ? 15.690 15.933 -10.181 1.00 90.38 88 GLN A C 1
ATOM 732 O O . GLN A 1 88 ? 16.095 15.378 -9.154 1.00 90.38 88 GLN A O 1
ATOM 737 N N . GLY A 1 89 ? 16.539 16.547 -11.012 1.00 92.38 89 GLY A N 1
ATOM 738 C CA . GLY A 1 89 ? 17.980 16.680 -10.787 1.00 92.38 89 GLY A CA 1
ATOM 739 C C . GLY A 1 89 ? 18.779 15.390 -10.986 1.00 92.38 89 GLY A C 1
ATOM 740 O O . GLY A 1 89 ? 19.900 15.287 -10.488 1.00 92.38 89 GLY A O 1
ATOM 741 N N . GLN A 1 90 ? 18.212 14.394 -11.671 1.00 92.69 90 GLN A N 1
ATOM 742 C CA . GLN A 1 90 ? 18.887 13.134 -11.987 1.00 92.69 90 GLN A CA 1
ATOM 743 C C . GLN A 1 90 ? 19.549 13.186 -13.368 1.00 92.69 90 GLN A C 1
ATOM 745 O O . GLN A 1 90 ? 19.243 14.040 -14.195 1.00 92.69 90 GLN A O 1
ATOM 750 N N . ASN A 1 91 ? 20.456 12.240 -13.625 1.00 90.31 91 ASN A N 1
ATOM 751 C CA . ASN A 1 91 ? 21.083 12.058 -14.933 1.00 90.31 91 ASN A CA 1
ATOM 752 C C . ASN A 1 91 ? 20.628 10.717 -15.546 1.00 90.31 91 ASN A C 1
ATOM 754 O O . ASN A 1 91 ? 21.182 9.673 -15.175 1.00 90.31 91 ASN A O 1
ATOM 758 N N . PRO A 1 92 ? 19.623 10.713 -16.443 1.00 89.56 92 PRO A N 1
ATOM 759 C CA . PRO A 1 92 ? 18.972 9.502 -16.940 1.00 89.56 92 PRO A CA 1
ATOM 760 C C . PRO A 1 92 ? 19.813 8.773 -17.997 1.00 89.56 92 PRO A C 1
ATOM 762 O O . PRO A 1 92 ? 19.499 8.727 -19.183 1.00 89.56 92 PRO A O 1
ATOM 765 N N . THR A 1 93 ? 20.921 8.185 -17.554 1.00 91.19 93 THR A N 1
ATOM 766 C CA . THR A 1 93 ? 21.711 7.246 -18.363 1.00 91.19 93 THR A CA 1
ATOM 767 C C . THR A 1 93 ? 20.926 5.956 -18.632 1.00 91.19 93 THR A C 1
ATOM 769 O O . THR A 1 93 ? 19.968 5.652 -17.923 1.00 91.19 93 THR A O 1
ATOM 772 N N . SER A 1 94 ? 21.363 5.145 -19.606 1.00 89.94 94 SER A N 1
ATOM 773 C CA . SER A 1 94 ? 20.786 3.805 -19.832 1.00 89.94 94 SER A CA 1
ATOM 774 C C . SER A 1 94 ? 20.739 2.972 -18.541 1.00 89.94 94 SER A C 1
ATOM 776 O O . SER A 1 94 ? 19.7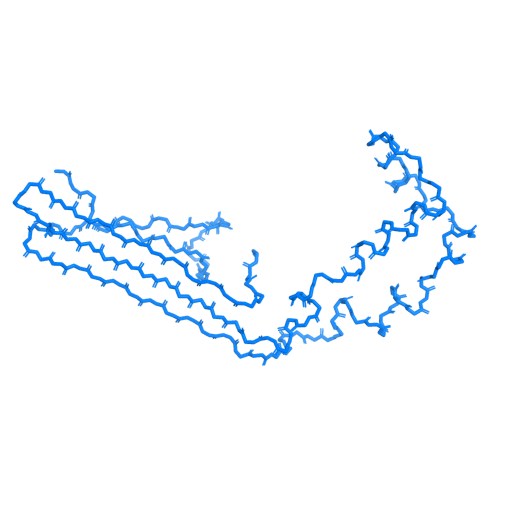11 2.383 -18.213 1.00 89.94 94 SER A O 1
ATOM 778 N N . GLU A 1 95 ? 21.824 2.988 -17.760 1.00 91.06 95 GLU A N 1
ATOM 779 C CA . GLU A 1 95 ? 21.907 2.256 -16.493 1.00 91.06 95 GLU A CA 1
ATOM 780 C C . GLU A 1 95 ? 20.904 2.782 -15.459 1.00 91.06 95 GLU A C 1
ATOM 782 O O . GLU A 1 95 ? 20.204 1.999 -14.823 1.00 91.06 95 GLU A O 1
ATOM 787 N N . PHE A 1 96 ? 20.778 4.106 -15.332 1.00 91.75 96 PHE A N 1
ATOM 788 C CA . PHE A 1 96 ? 19.778 4.719 -14.457 1.00 91.75 96 PHE A CA 1
ATOM 789 C C . PHE A 1 96 ? 18.355 4.317 -14.868 1.00 91.75 96 PHE A C 1
ATOM 791 O O . PHE A 1 96 ? 17.551 3.917 -14.027 1.00 91.75 96 PHE A O 1
ATOM 798 N N . ASN A 1 97 ? 18.046 4.389 -16.164 1.00 90.88 97 ASN A N 1
ATOM 799 C CA . ASN A 1 97 ? 16.722 4.060 -16.681 1.00 90.88 97 ASN A CA 1
ATOM 800 C C . ASN A 1 97 ? 16.385 2.579 -16.474 1.00 90.88 97 ASN A C 1
ATOM 802 O O . ASN A 1 97 ? 15.268 2.265 -16.068 1.00 90.88 97 ASN A O 1
ATOM 806 N N . TRP A 1 98 ? 17.357 1.684 -16.675 1.00 90.62 98 TRP A N 1
ATOM 807 C CA . TRP A 1 98 ? 17.209 0.262 -16.376 1.00 90.62 98 TRP A CA 1
ATOM 808 C C . TRP A 1 98 ? 16.920 0.020 -14.891 1.00 90.62 98 TRP A C 1
ATOM 810 O O . TRP A 1 98 ? 15.968 -0.686 -14.563 1.00 90.62 98 TRP A O 1
ATOM 820 N N . GLN A 1 99 ? 17.666 0.656 -13.987 1.00 91.75 99 GLN A N 1
ATOM 821 C CA . GLN A 1 99 ? 17.435 0.523 -12.546 1.00 91.75 99 GLN A CA 1
ATOM 822 C C . GLN A 1 99 ? 16.048 1.031 -12.141 1.00 91.75 99 GLN A C 1
ATOM 824 O O . GLN A 1 99 ? 15.324 0.336 -11.431 1.00 91.75 99 GLN A O 1
ATOM 829 N N . LYS A 1 100 ? 15.624 2.196 -12.647 1.00 90.81 100 LYS A N 1
ATOM 830 C CA . LYS A 1 100 ? 14.270 2.711 -12.396 1.00 90.81 100 LYS A CA 1
ATOM 831 C C . LYS A 1 100 ? 13.193 1.792 -12.935 1.00 90.81 100 LYS A C 1
ATOM 833 O O . LYS A 1 100 ? 12.208 1.535 -12.251 1.00 90.81 100 LYS A O 1
ATOM 838 N N . TYR A 1 101 ? 13.392 1.243 -14.122 1.00 88.06 101 TYR A N 1
ATOM 839 C CA . TYR A 1 101 ? 12.477 0.260 -14.670 1.00 88.06 101 TYR A CA 1
ATOM 840 C C . TYR A 1 101 ? 12.363 -0.991 -13.785 1.00 88.06 101 TYR A C 1
ATOM 842 O O . TYR A 1 101 ? 11.253 -1.457 -13.523 1.00 88.06 101 TYR A O 1
ATOM 850 N N . GLN A 1 102 ? 13.483 -1.504 -13.268 1.00 88.62 102 GLN A N 1
ATOM 851 C CA . GLN A 1 102 ? 13.477 -2.618 -12.318 1.00 88.62 102 GLN A CA 1
ATOM 852 C C . GLN A 1 102 ? 12.755 -2.259 -11.014 1.00 88.62 102 GLN A C 1
ATOM 854 O O . GLN A 1 102 ? 11.988 -3.077 -10.515 1.00 88.62 102 GLN A O 1
ATOM 859 N N . GLU A 1 103 ? 12.932 -1.045 -10.485 1.00 88.19 103 GLU A N 1
ATOM 860 C CA . GLU A 1 103 ? 12.190 -0.571 -9.306 1.00 88.19 103 GLU A CA 1
ATOM 861 C C . GLU A 1 103 ? 10.668 -0.576 -9.543 1.00 88.19 103 GLU A C 1
ATOM 863 O O . GLU A 1 103 ? 9.916 -0.979 -8.661 1.00 88.19 103 GLU A O 1
ATOM 868 N N . PHE A 1 104 ? 10.203 -0.169 -10.730 1.00 82.81 104 PHE A N 1
ATOM 869 C CA . PHE A 1 104 ? 8.770 -0.149 -11.056 1.00 82.81 104 PHE A CA 1
ATOM 870 C C . PHE A 1 104 ? 8.175 -1.534 -11.327 1.00 82.81 104 PHE A C 1
ATOM 872 O O . PHE A 1 104 ? 7.001 -1.770 -11.037 1.00 82.81 104 PHE A O 1
ATOM 879 N N . THR A 1 105 ? 8.960 -2.434 -11.918 1.00 84.75 105 THR A N 1
ATOM 880 C CA . THR A 1 105 ? 8.493 -3.769 -12.330 1.00 84.75 105 THR A CA 1
ATOM 881 C C . THR A 1 105 ? 8.684 -4.832 -11.259 1.00 84.75 105 THR A C 1
ATOM 883 O O . THR A 1 105 ? 8.015 -5.862 -11.303 1.00 84.75 105 THR A O 1
ATOM 886 N N . THR A 1 106 ? 9.533 -4.582 -10.262 1.00 86.44 106 THR A N 1
ATOM 887 C CA . THR A 1 106 ? 9.700 -5.485 -9.123 1.00 86.44 106 THR A CA 1
ATOM 888 C C . THR A 1 106 ? 8.591 -5.226 -8.104 1.00 86.44 106 THR A C 1
ATOM 890 O O . THR A 1 106 ? 8.559 -4.156 -7.491 1.00 86.44 106 THR A O 1
ATOM 893 N N . PRO A 1 107 ? 7.667 -6.175 -7.881 1.00 81.38 107 PRO A N 1
ATOM 894 C CA . PRO A 1 107 ? 6.628 -5.981 -6.887 1.00 81.38 107 PRO A CA 1
ATOM 895 C C . PRO A 1 107 ? 7.201 -5.957 -5.467 1.00 81.38 107 PRO A C 1
ATOM 897 O O . PRO A 1 107 ? 8.075 -6.763 -5.136 1.00 81.38 107 PRO A O 1
ATOM 900 N N . PRO A 1 108 ? 6.611 -5.159 -4.563 1.00 81.25 108 PRO A N 1
ATOM 901 C CA . PRO A 1 108 ? 6.644 -5.468 -3.141 1.00 81.25 108 PRO A CA 1
ATOM 902 C C . PRO A 1 108 ? 6.143 -6.900 -2.900 1.00 81.25 108 PRO A C 1
ATOM 904 O O . PRO A 1 108 ? 5.181 -7.330 -3.537 1.00 81.25 108 PRO A O 1
ATOM 907 N N . GLU A 1 109 ? 6.747 -7.626 -1.956 1.00 78.62 109 GLU A N 1
ATOM 908 C CA . GLU A 1 109 ? 6.454 -9.048 -1.689 1.00 78.62 109 GLU A CA 1
ATOM 909 C C . GLU A 1 109 ? 4.950 -9.343 -1.555 1.00 78.62 109 GLU A C 1
ATOM 911 O O . GLU A 1 109 ? 4.442 -10.327 -2.094 1.00 78.62 109 GLU A O 1
ATOM 916 N N . THR A 1 110 ? 4.213 -8.449 -0.895 1.00 77.50 110 THR A N 1
ATOM 917 C CA . THR A 1 110 ? 2.764 -8.566 -0.717 1.00 77.50 110 THR A CA 1
ATOM 918 C C . THR A 1 110 ? 2.011 -8.472 -2.044 1.00 77.50 110 THR A C 1
ATOM 920 O O . THR A 1 110 ? 1.144 -9.299 -2.312 1.00 77.50 110 THR A O 1
ATOM 923 N N . LEU A 1 111 ? 2.357 -7.511 -2.904 1.00 79.38 111 LEU A N 1
ATOM 924 C CA . LEU A 1 111 ? 1.728 -7.294 -4.208 1.00 79.38 111 LEU A CA 1
ATOM 925 C C . LEU A 1 111 ? 2.099 -8.362 -5.240 1.00 79.38 111 LEU A C 1
ATOM 927 O O . LEU A 1 111 ? 1.261 -8.717 -6.063 1.00 79.38 111 LEU A O 1
ATOM 931 N N . GLY A 1 112 ? 3.320 -8.895 -5.199 1.00 81.44 112 GLY A N 1
ATOM 932 C CA . GLY A 1 112 ? 3.737 -9.988 -6.083 1.00 81.44 112 GLY A CA 1
ATOM 933 C C . GLY A 1 112 ? 2.963 -11.270 -5.783 1.00 81.44 112 GLY A C 1
ATOM 934 O O . GLY A 1 112 ? 2.467 -11.932 -6.695 1.00 81.44 112 GLY A O 1
ATOM 935 N N . ASN A 1 113 ? 2.756 -11.533 -4.491 1.00 83.38 113 ASN A N 1
ATOM 936 C CA . ASN A 1 113 ? 2.134 -12.751 -3.977 1.00 83.38 113 ASN A CA 1
ATOM 937 C C . ASN A 1 113 ? 0.678 -12.538 -3.532 1.00 83.38 113 ASN A C 1
ATOM 939 O O . ASN A 1 113 ? 0.147 -13.314 -2.739 1.00 83.38 113 ASN A O 1
ATOM 943 N N . TYR A 1 114 ? -0.007 -11.497 -4.026 1.00 81.75 114 TYR A N 1
ATOM 944 C CA . TYR A 1 114 ? -1.356 -11.144 -3.555 1.00 81.75 114 TYR A CA 1
ATOM 945 C C . TYR A 1 114 ? -2.368 -12.293 -3.702 1.00 81.75 114 TYR A C 1
ATOM 947 O O . TYR A 1 114 ? -3.358 -12.345 -2.973 1.00 81.75 114 TYR A O 1
ATOM 955 N N . ALA A 1 115 ? -2.146 -13.186 -4.673 1.00 86.06 115 ALA A N 1
ATOM 956 C CA . ALA A 1 115 ? -3.002 -14.333 -4.944 1.00 86.06 115 ALA A CA 1
ATOM 957 C C . ALA A 1 115 ? -2.757 -15.508 -3.983 1.00 86.06 115 ALA A C 1
ATOM 959 O O . ALA A 1 115 ? -3.599 -16.399 -3.919 1.00 86.06 115 ALA A O 1
ATOM 960 N N . ASP A 1 116 ? -1.660 -15.488 -3.225 1.00 87.50 116 ASP A N 1
ATOM 961 C CA . ASP A 1 116 ? -1.250 -16.551 -2.300 1.00 87.50 116 ASP A CA 1
ATOM 962 C C . ASP A 1 116 ? -1.461 -16.171 -0.828 1.00 87.50 116 ASP A C 1
ATOM 964 O O . ASP A 1 116 ? -1.359 -17.019 0.062 1.00 87.50 116 ASP A O 1
ATOM 968 N N . LEU A 1 117 ? -1.800 -14.904 -0.575 1.00 86.25 117 LEU A N 1
ATOM 969 C CA . LEU A 1 117 ? -2.037 -14.351 0.751 1.00 86.25 117 LEU A CA 1
ATOM 970 C C . LEU A 1 117 ? -3.537 -14.252 1.036 1.00 86.25 117 LEU A C 1
ATOM 972 O O . LEU A 1 117 ? -4.293 -13.631 0.287 1.00 86.25 117 LEU A O 1
ATOM 976 N N . ASP A 1 118 ? -3.958 -14.822 2.163 1.00 88.94 118 ASP A N 1
ATOM 977 C CA . ASP A 1 118 ? -5.278 -14.534 2.716 1.00 88.94 118 ASP A CA 1
ATOM 978 C C . ASP A 1 118 ? -5.286 -13.103 3.263 1.00 88.94 118 ASP A C 1
ATOM 980 O O . ASP A 1 118 ? -4.332 -12.669 3.914 1.00 88.94 118 ASP A O 1
ATOM 984 N N . GLN A 1 119 ? -6.363 -12.367 3.003 1.00 85.81 119 GLN A N 1
ATOM 985 C CA . GLN A 1 119 ? -6.503 -10.991 3.471 1.00 85.81 119 GLN A CA 1
ATOM 986 C C . GLN A 1 119 ? -7.495 -10.948 4.617 1.00 85.81 119 GLN A C 1
ATOM 988 O O . GLN A 1 119 ? -8.590 -11.510 4.517 1.00 85.81 119 GLN A O 1
ATOM 993 N N . TRP A 1 120 ? -7.117 -10.251 5.682 1.00 86.12 120 TRP A N 1
ATOM 994 C CA . TRP A 1 120 ? -7.945 -10.080 6.865 1.00 86.12 120 TRP A CA 1
ATOM 995 C C . TRP A 1 120 ? -8.079 -8.606 7.198 1.00 86.12 120 TRP A C 1
ATOM 997 O O . TRP A 1 120 ? -7.090 -7.881 7.300 1.00 86.12 120 TRP A O 1
ATOM 1007 N N . GLU A 1 121 ? -9.318 -8.190 7.420 1.00 86.81 121 GLU A N 1
ATOM 1008 C CA . GLU A 1 121 ? -9.651 -6.885 7.967 1.00 86.81 121 GLU A CA 1
ATOM 1009 C C . GLU A 1 121 ? -10.479 -7.102 9.230 1.00 86.81 121 GLU A C 1
ATOM 1011 O O . GLU A 1 121 ? -11.432 -7.888 9.245 1.00 86.81 121 GLU A O 1
ATOM 1016 N N . GLY A 1 122 ? -10.112 -6.415 10.302 1.00 83.56 122 GLY A N 1
ATOM 1017 C CA . GLY A 1 122 ? -10.882 -6.356 11.535 1.00 83.56 122 GLY A CA 1
ATOM 1018 C C . GLY A 1 122 ? -11.013 -4.909 11.971 1.00 83.56 122 GLY A C 1
ATOM 1019 O O . GLY A 1 122 ? -10.015 -4.206 12.050 1.00 83.56 122 GLY A O 1
ATOM 1020 N N . GLU A 1 123 ? -12.221 -4.457 12.266 1.00 84.81 123 GLU A N 1
ATOM 1021 C CA . GLU A 1 123 ? -12.457 -3.168 12.910 1.00 84.81 123 GLU A CA 1
ATOM 1022 C C . GLU A 1 123 ? -13.378 -3.371 14.102 1.00 84.81 123 GLU A C 1
ATOM 1024 O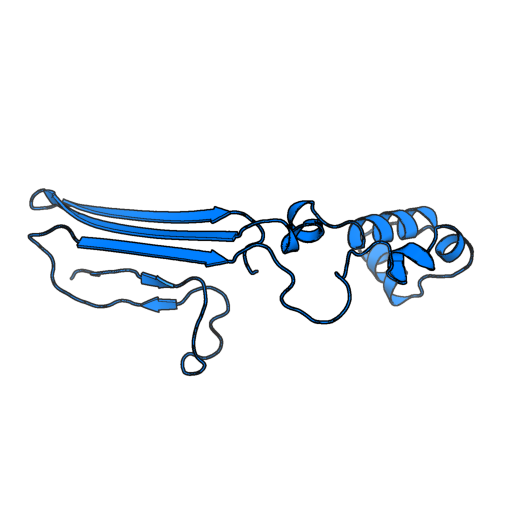 O . GLU A 1 123 ? -14.279 -4.212 14.078 1.00 84.81 123 GLU A O 1
ATOM 1029 N N . GLY A 1 124 ? -13.123 -2.637 15.174 1.00 79.94 124 GLY A N 1
ATOM 1030 C CA . GLY A 1 124 ? -13.971 -2.697 16.344 1.00 79.94 124 GLY A CA 1
ATOM 1031 C C . GLY A 1 124 ? -13.784 -1.493 17.235 1.00 79.94 124 GLY A C 1
ATOM 1032 O O . GLY A 1 124 ? -12.733 -0.844 17.240 1.00 79.94 124 GLY A O 1
ATOM 1033 N N . SER A 1 125 ? -14.824 -1.206 17.999 1.00 81.31 125 SER A N 1
ATOM 1034 C CA . SER A 1 125 ? -14.796 -0.156 18.996 1.00 81.31 125 SER A CA 1
ATOM 1035 C C . SER A 1 125 ? -15.609 -0.529 20.224 1.00 81.31 125 SER A C 1
ATOM 1037 O O . SER A 1 125 ? -16.496 -1.382 20.188 1.00 81.31 125 SER A O 1
ATOM 1039 N N . LEU A 1 126 ? -15.249 0.105 21.329 1.00 81.50 126 LEU A N 1
ATOM 1040 C CA . LEU A 1 126 ? -15.839 -0.038 22.641 1.00 81.50 126 LEU A CA 1
ATOM 1041 C C . LEU A 1 126 ? -16.024 1.368 23.213 1.00 81.50 126 LEU A C 1
ATOM 1043 O O . LEU A 1 126 ? -15.070 2.139 23.287 1.00 81.50 126 LEU A O 1
ATOM 1047 N N . PHE A 1 127 ? -17.241 1.692 23.626 1.00 80.69 127 PHE A N 1
ATOM 1048 C CA . PHE A 1 127 ? -17.609 2.986 24.186 1.00 80.69 127 PHE A CA 1
ATOM 1049 C C . PHE A 1 127 ? -18.436 2.806 25.454 1.00 80.69 127 PHE A C 1
ATOM 1051 O O . PHE A 1 127 ? -19.348 1.982 25.479 1.00 80.69 127 PHE A O 1
ATOM 1058 N N . GLY A 1 128 ? -18.181 3.586 26.497 1.00 81.38 128 GLY A N 1
ATOM 1059 C CA . GLY A 1 128 ? -19.053 3.601 27.666 1.00 81.38 128 GLY A CA 1
ATOM 1060 C C . GLY A 1 128 ? -18.486 4.352 28.865 1.00 81.38 128 GLY A C 1
ATOM 1061 O O . GLY A 1 128 ? -17.330 4.779 28.842 1.00 81.38 128 GLY A O 1
ATOM 1062 N N . PRO A 1 129 ? -19.287 4.498 29.932 1.00 85.88 129 PRO A N 1
ATOM 1063 C CA . PRO A 1 129 ? -18.869 5.185 31.144 1.00 85.88 129 PRO A CA 1
ATOM 1064 C C . PRO A 1 129 ? -17.875 4.334 31.945 1.00 85.88 129 PRO A C 1
ATOM 1066 O O . PRO A 1 129 ? -18.148 3.179 32.282 1.00 85.88 129 PRO A O 1
ATOM 1069 N N . ILE A 1 130 ? -16.736 4.927 32.311 1.00 87.12 130 ILE A N 1
ATOM 1070 C CA . ILE A 1 130 ? -15.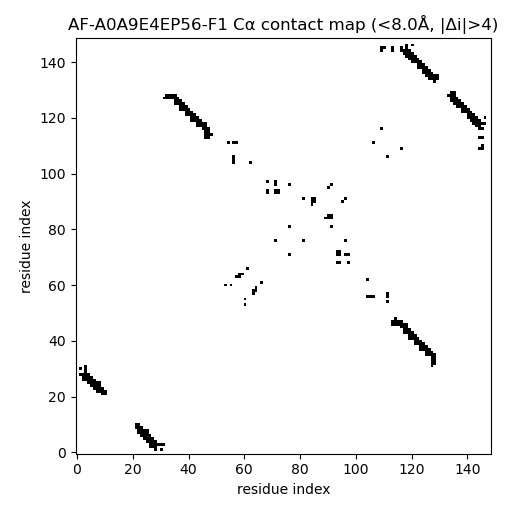824 4.384 33.336 1.00 87.12 130 ILE A CA 1
ATOM 1071 C C . ILE A 1 130 ? -16.090 5.004 34.716 1.00 87.12 130 ILE A C 1
ATOM 1073 O O . ILE A 1 130 ? -15.687 4.448 35.735 1.00 87.12 130 ILE A O 1
ATOM 1077 N N . SER A 1 131 ? -16.780 6.147 34.767 1.00 85.44 131 SER A N 1
ATOM 1078 C CA . SER A 1 131 ? -17.311 6.754 35.992 1.00 85.44 131 SER A CA 1
ATOM 1079 C C . SER A 1 131 ? -18.540 7.611 35.670 1.00 85.44 131 SER A C 1
ATOM 1081 O O . SER A 1 131 ? -18.850 7.831 34.504 1.00 85.44 131 SER A O 1
ATOM 1083 N N . SER A 1 132 ? -19.208 8.164 36.686 1.00 81.81 132 SER A N 1
ATOM 1084 C CA . SER A 1 132 ? -20.370 9.053 36.500 1.00 81.81 132 SER A CA 1
ATOM 1085 C C . SER A 1 132 ? -20.090 10.299 35.649 1.00 81.81 132 SER A C 1
ATOM 1087 O O . SER A 1 132 ? -21.033 10.915 35.154 1.00 81.81 132 SER A O 1
ATOM 1089 N N . ASN A 1 133 ? -18.816 10.668 35.482 1.00 83.44 133 ASN A N 1
ATOM 1090 C CA . ASN A 1 133 ? -18.392 11.868 34.763 1.00 83.44 133 ASN A CA 1
ATOM 1091 C C . ASN A 1 133 ? -17.322 11.600 33.693 1.00 83.44 133 ASN A C 1
ATOM 1093 O O . ASN A 1 133 ? -16.790 12.555 33.131 1.00 83.44 133 ASN A O 1
ATOM 1097 N N . ILE A 1 134 ? -16.954 10.339 33.451 1.00 83.25 134 ILE A N 1
ATOM 1098 C CA . ILE A 1 134 ? -15.903 9.996 32.488 1.00 83.25 134 ILE A CA 1
ATOM 1099 C C . ILE A 1 134 ? -16.384 8.841 31.626 1.00 83.25 13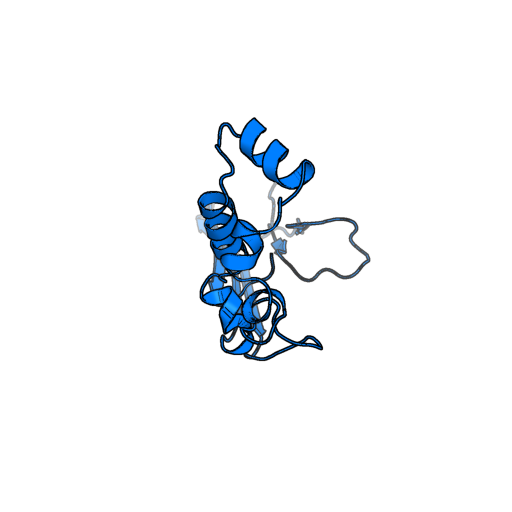4 ILE A C 1
ATOM 1101 O O . ILE A 1 134 ? -16.673 7.762 32.145 1.00 83.25 134 ILE A O 1
ATOM 1105 N N . ASP A 1 135 ? -16.363 9.074 30.320 1.00 80.62 135 ASP A N 1
ATOM 1106 C CA . ASP A 1 135 ? -16.611 8.077 29.291 1.00 80.62 135 ASP A CA 1
ATOM 1107 C C . ASP A 1 135 ? -15.291 7.710 28.602 1.00 80.62 135 ASP A C 1
ATOM 1109 O O . ASP A 1 135 ? -14.405 8.551 28.428 1.00 80.62 135 ASP A O 1
ATOM 1113 N N . LEU A 1 136 ? -15.159 6.445 28.214 1.00 81.12 136 LEU A N 1
ATOM 1114 C CA . LEU A 1 136 ? -14.042 5.920 27.441 1.00 81.12 136 LEU A CA 1
ATOM 1115 C C . LEU A 1 136 ? -14.537 5.499 26.060 1.00 81.12 136 LEU A C 1
ATOM 1117 O O . LEU A 1 136 ? -15.547 4.808 25.948 1.00 81.12 136 LEU A O 1
ATOM 1121 N N . LEU A 1 137 ? -13.779 5.864 25.027 1.00 80.31 137 LEU A N 1
ATOM 1122 C CA . LEU A 1 137 ? -13.878 5.304 23.683 1.00 80.31 137 LEU A CA 1
ATOM 1123 C C . LEU A 1 137 ? -12.534 4.664 23.330 1.00 80.31 137 LEU A C 1
ATOM 1125 O O . LEU A 1 137 ? -11.497 5.323 23.387 1.00 80.31 137 LEU A O 1
ATOM 1129 N N . LEU A 1 138 ? -12.562 3.397 22.935 1.00 79.38 138 LEU A N 1
ATOM 1130 C CA . LEU A 1 138 ? -11.435 2.680 22.351 1.00 79.38 138 LEU A CA 1
ATOM 1131 C C . LEU A 1 138 ? -11.857 2.141 20.993 1.00 79.38 138 LEU A C 1
ATOM 1133 O O . LEU A 1 138 ? -12.891 1.495 20.881 1.00 79.38 138 LEU A O 1
ATOM 1137 N N . SER A 1 139 ? -11.048 2.374 19.968 1.00 81.31 139 SER A N 1
ATOM 1138 C CA . SER A 1 139 ? -11.276 1.850 18.622 1.00 81.31 139 SER A CA 1
ATOM 1139 C C . SER A 1 139 ? -9.970 1.361 18.022 1.00 81.31 139 SER A C 1
ATOM 1141 O O . SER A 1 139 ? -8.920 1.965 18.248 1.00 81.31 139 SER A O 1
ATOM 1143 N N . GLY A 1 140 ? -10.036 0.295 17.233 1.00 78.62 140 GLY A N 1
ATOM 1144 C CA . GLY A 1 140 ? -8.876 -0.272 16.561 1.00 78.62 140 GLY A CA 1
ATOM 1145 C C . GLY A 1 140 ? -9.235 -0.876 15.211 1.00 78.62 140 GLY A C 1
ATOM 1146 O O . GLY A 1 140 ? -10.343 -1.376 15.011 1.00 78.62 140 GLY A O 1
ATOM 1147 N N . LYS A 1 141 ? -8.262 -0.843 14.298 1.00 82.81 141 LYS A N 1
ATOM 1148 C CA . LYS A 1 141 ? -8.314 -1.512 12.999 1.00 82.81 141 LYS A CA 1
ATOM 1149 C C . LYS A 1 141 ? -7.103 -2.430 12.857 1.00 82.81 141 LYS A C 1
ATOM 1151 O O . LYS A 1 141 ? -5.984 -2.044 13.183 1.00 82.81 141 LYS A O 1
ATOM 1156 N N . TYR A 1 142 ? -7.344 -3.636 12.367 1.00 83.88 142 TYR A N 1
ATOM 1157 C CA . TYR A 1 142 ? -6.352 -4.640 12.020 1.00 83.88 142 TYR A CA 1
ATOM 1158 C C . TYR A 1 142 ? -6.451 -4.941 10.528 1.00 83.88 142 TYR A C 1
ATOM 1160 O O . TYR A 1 142 ? -7.546 -5.150 10.004 1.00 83.88 142 TYR A O 1
ATOM 1168 N N . LEU A 1 143 ? -5.302 -4.962 9.862 1.00 83.31 143 LEU A N 1
ATOM 1169 C CA . LEU A 1 143 ? -5.163 -5.229 8.438 1.00 83.31 143 LEU A CA 1
ATOM 1170 C C . LEU A 1 143 ? -4.004 -6.202 8.224 1.00 83.31 143 LEU A C 1
ATOM 1172 O O . LEU A 1 143 ? -2.939 -6.029 8.816 1.00 83.31 143 LEU A O 1
ATOM 1176 N N . SER A 1 144 ? -4.207 -7.210 7.378 1.00 84.50 144 SER A N 1
ATOM 1177 C CA . SER A 1 144 ? -3.173 -8.176 6.997 1.00 84.50 144 SER A CA 1
ATOM 1178 C C . SER A 1 144 ? -3.366 -8.662 5.559 1.00 84.50 144 SER A C 1
ATOM 1180 O O . SER A 1 144 ? -4.501 -8.805 5.096 1.00 84.50 144 SER A O 1
ATOM 1182 N N . GLY A 1 145 ? -2.259 -8.926 4.859 1.00 80.81 145 GLY A N 1
ATOM 1183 C CA . GLY A 1 145 ? -2.231 -9.292 3.439 1.00 80.81 145 GLY A CA 1
ATOM 1184 C C . GLY A 1 145 ? -2.188 -8.074 2.507 1.00 80.81 145 GLY A C 1
ATOM 1185 O O . GLY A 1 145 ? -1.602 -7.046 2.839 1.00 80.81 145 GLY A O 1
ATOM 1186 N N . VAL A 1 146 ? -2.797 -8.190 1.322 1.00 69.81 146 VAL A N 1
ATOM 1187 C CA . VAL A 1 146 ? -2.910 -7.083 0.352 1.00 69.81 146 VAL A CA 1
ATOM 1188 C C . VAL A 1 146 ? -4.235 -6.365 0.541 1.00 69.81 146 VAL A C 1
ATOM 1190 O O . VAL A 1 146 ? -5.234 -6.691 -0.096 1.00 69.81 146 VAL A O 1
ATOM 1193 N N . THR A 1 147 ? -4.261 -5.395 1.442 1.00 57.72 147 THR A N 1
ATOM 1194 C CA . THR A 1 147 ? -5.437 -4.544 1.628 1.00 57.72 147 THR A CA 1
ATOM 1195 C C . THR A 1 147 ? -5.605 -3.577 0.464 1.00 57.72 147 THR A C 1
ATOM 1197 O O . THR A 1 147 ? -4.623 -3.121 -0.118 1.00 57.72 147 THR A O 1
ATOM 1200 N N . ARG A 1 148 ? -6.861 -3.299 0.094 1.00 54.62 148 ARG A N 1
ATOM 1201 C CA . ARG A 1 148 ? -7.176 -2.330 -0.963 1.00 54.62 148 ARG A CA 1
ATOM 1202 C C . ARG A 1 148 ? -6.651 -0.942 -0.575 1.00 54.62 148 ARG A C 1
ATOM 1204 O O . ARG A 1 148 ? -6.823 -0.537 0.572 1.00 54.62 148 ARG A O 1
ATOM 1211 N N . TRP A 1 149 ? -6.020 -0.289 -1.545 1.00 40.12 149 TRP A N 1
ATOM 1212 C CA . TRP A 1 149 ? -5.666 1.130 -1.547 1.00 40.12 149 TRP A CA 1
ATOM 1213 C C . TRP A 1 149 ? -6.898 1.969 -1.861 1.00 40.12 149 TRP A C 1
ATOM 1215 O O . TRP A 1 149 ? -7.727 1.486 -2.677 1.00 40.12 149 TRP A O 1
#

Sequence (149 aa):
SAIQEMEVLSGGYNAEYGQANDAIINIVTRSARDRWHWNAKTRMRPRGKYHWGRNIYSEENIEHTKITKAYFDNNDMGASWNDYWTEQGQNPTSEFNWQKYQEFTTPPETLGNYADLDQWEGEGSLFGPISSNIDLLLSGKYLSGVTRW

Radius of gyration: 24.28 Å; Cα contacts (8 Å, |Δi|>4): 181; chains: 1; bounding box: 50×35×64 Å

Foldseek 3Di:
DDQDDFDWDQDDDDPPDPDPPGTDTDGDDDDAQDDKDKDKDKDKDDQADPDDDDQLLDCPDCLNVPDDLVCLVPDDPDCVVQVVVVVVVDHDHSVNVRVVSCVVNPDDPLSNRLNVDMKMKMKMKMWYDPDSPDIDIDIDIDIDGDDDD

Nearest PDB structures (foldseek):
  3zcw-assembly1_A  TM=2.839E-01  e=2.360E+00  Homo sapiens
  6trl-assembly1_A  TM=2.947E-01  e=6.007E+00  Homo sapiens